Protein AF-A0A961UVK1-F1 (afdb_monomer_lite)

Foldseek 3Di:
DDPPPCPDPDDPQDFAAAPDPLCGPVRVRRSDDDDDPDPVVVQVVQFDDQDDDPVCVVDDPVSVVVSVVCVVRGDRDDPVNSVVVVVVSVVVVVVCSVQVVVDPVSVVVVVVVVVCVVVVVDDDPVVPDD

Sequence (130 aa):
MLRTDRTPFMVPASYSRSPFRDLIGNPLAEALPHLPATPKATFQALRRSIEFDEVERNDSDSTRLFAINRVDTLFEPLAPHYANFQDIYFHILNGYRHRPIQDAAFQRAIVASYRNAMRGGVRDISRTHP

Structure (mmCIF, N/CA/C/O backbone):
data_AF-A0A961UVK1-F1
#
_entry.id   AF-A0A961UVK1-F1
#
loop_
_atom_site.group_PDB
_atom_site.id
_atom_site.type_symbol
_atom_site.label_atom_id
_atom_site.label_alt_id
_atom_site.label_comp_id
_atom_site.label_asym_id
_atom_site.label_entity_id
_atom_site.label_seq_id
_atom_site.pdbx_PDB_ins_code
_atom_site.Cartn_x
_atom_site.Cartn_y
_atom_site.Cartn_z
_atom_site.occupancy
_atom_site.B_iso_or_equiv
_atom_site.auth_seq_id
_atom_site.auth_comp_id
_atom_site.auth_asym_id
_atom_site.auth_atom_id
_atom_site.pdbx_PDB_model_num
ATOM 1 N N . MET A 1 1 ? -29.402 -23.981 -12.519 1.00 41.62 1 MET A N 1
ATOM 2 C CA . MET A 1 1 ? -28.184 -23.548 -13.242 1.00 41.62 1 MET A CA 1
ATOM 3 C C . MET A 1 1 ? -28.006 -22.052 -13.021 1.00 41.62 1 MET A C 1
ATOM 5 O O . MET A 1 1 ? -28.715 -21.276 -13.643 1.00 41.62 1 MET A O 1
ATOM 9 N N . LEU A 1 2 ? -27.135 -21.647 -12.094 1.00 39.38 2 LEU A N 1
ATOM 10 C CA . LEU A 1 2 ? -26.792 -20.240 -11.861 1.00 39.38 2 LEU A CA 1
ATOM 11 C C . LEU A 1 2 ? -25.574 -19.907 -12.727 1.00 39.38 2 LEU A C 1
ATOM 13 O O . LEU A 1 2 ? -24.496 -20.454 -12.506 1.00 39.38 2 LEU A O 1
ATOM 17 N N . ARG A 1 3 ? -25.759 -19.061 -13.745 1.00 43.44 3 ARG A N 1
ATOM 18 C CA . ARG A 1 3 ? -24.648 -18.473 -14.499 1.00 43.44 3 ARG A CA 1
ATOM 19 C C . ARG A 1 3 ? -23.984 -17.437 -13.599 1.00 43.44 3 ARG A C 1
ATOM 21 O O . ARG A 1 3 ? -24.536 -16.370 -13.367 1.00 43.44 3 ARG A O 1
ATOM 28 N N . THR A 1 4 ? -22.822 -17.773 -13.059 1.00 49.41 4 THR A N 1
ATOM 29 C CA . THR A 1 4 ? -21.908 -16.797 -12.472 1.00 49.41 4 THR A CA 1
ATOM 30 C C . THR A 1 4 ? -21.244 -16.037 -13.614 1.00 49.41 4 THR A C 1
ATOM 32 O O . THR A 1 4 ? -20.203 -16.452 -14.120 1.00 49.41 4 THR A O 1
ATOM 35 N N . ASP A 1 5 ? -21.860 -14.929 -14.035 1.00 50.12 5 ASP A N 1
ATOM 36 C CA . ASP A 1 5 ? -21.170 -13.892 -14.803 1.00 50.12 5 ASP A CA 1
ATOM 37 C C . ASP A 1 5 ? -20.040 -13.343 -13.927 1.00 50.12 5 ASP A C 1
ATOM 39 O O . ASP A 1 5 ? -20.204 -12.439 -13.111 1.00 50.12 5 ASP A O 1
ATOM 43 N N . ARG A 1 6 ? -18.863 -13.959 -14.048 1.00 50.19 6 ARG A N 1
ATOM 44 C CA . ARG A 1 6 ? -17.611 -13.451 -13.492 1.00 50.19 6 ARG A CA 1
ATOM 45 C C . ARG A 1 6 ? -17.073 -12.372 -14.423 1.00 50.19 6 ARG A C 1
ATOM 47 O O . ARG A 1 6 ? -15.983 -12.511 -14.970 1.00 50.19 6 ARG A O 1
ATOM 54 N N . THR A 1 7 ? -17.825 -11.296 -14.625 1.00 51.97 7 THR A N 1
ATOM 55 C CA . THR A 1 7 ? -17.196 -10.050 -15.062 1.00 51.97 7 THR A CA 1
ATOM 56 C C . THR A 1 7 ? -16.272 -9.616 -13.927 1.00 51.97 7 THR A C 1
ATOM 58 O O . THR A 1 7 ? -16.763 -9.406 -12.814 1.00 51.97 7 THR A O 1
ATOM 61 N N . PRO A 1 8 ? -14.944 -9.557 -14.140 1.00 55.56 8 PRO A N 1
ATOM 62 C CA . PRO A 1 8 ? -14.035 -9.098 -13.104 1.00 55.56 8 PRO A CA 1
ATOM 63 C C . PRO A 1 8 ? -14.483 -7.703 -12.674 1.00 55.56 8 PRO A C 1
ATOM 65 O O . PRO A 1 8 ? -14.778 -6.857 -13.517 1.00 55.56 8 PRO A O 1
ATOM 68 N N . PHE A 1 9 ? -14.575 -7.485 -11.363 1.00 55.25 9 PHE A N 1
ATOM 69 C CA . PHE A 1 9 ? -14.848 -6.172 -10.796 1.00 55.25 9 PHE A CA 1
ATOM 70 C C . PHE A 1 9 ? -13.720 -5.229 -11.235 1.00 55.25 9 PHE A C 1
ATOM 72 O O . PHE A 1 9 ? -12.616 -5.261 -10.693 1.00 55.25 9 PHE A O 1
ATOM 79 N N . MET A 1 10 ? -13.961 -4.473 -12.307 1.00 51.97 10 MET A N 1
ATOM 80 C CA . MET A 1 10 ? -12.956 -3.637 -12.949 1.00 51.97 10 MET A CA 1
ATOM 81 C C . MET A 1 10 ? -13.013 -2.260 -12.293 1.00 51.97 10 MET A C 1
ATOM 83 O O . MET A 1 10 ? -13.776 -1.390 -12.705 1.00 51.97 10 MET A O 1
ATOM 87 N N . VAL A 1 11 ? -12.245 -2.085 -11.218 1.00 65.12 11 VAL A N 1
ATOM 88 C CA . VAL A 1 11 ? -12.067 -0.765 -10.604 1.00 65.12 11 VAL A CA 1
ATOM 89 C C . VAL A 1 11 ? -11.262 0.093 -11.582 1.00 65.12 11 VAL A C 1
ATOM 91 O O . VAL A 1 11 ? -10.167 -0.326 -11.970 1.00 65.12 11 VAL A O 1
ATOM 94 N N . PRO A 1 12 ? -11.767 1.262 -12.017 1.00 67.75 12 PRO A N 1
ATOM 95 C CA . PRO A 1 12 ? -10.992 2.152 -12.869 1.00 67.75 12 PRO A CA 1
ATOM 96 C C . PRO A 1 12 ? -9.724 2.581 -12.124 1.00 67.75 12 PRO A C 1
ATOM 98 O O . PRO A 1 12 ? -9.787 3.053 -10.989 1.00 67.75 12 PRO A O 1
ATOM 101 N N . ALA A 1 13 ? -8.564 2.386 -12.752 1.00 66.75 13 ALA A N 1
ATOM 102 C CA . ALA A 1 13 ?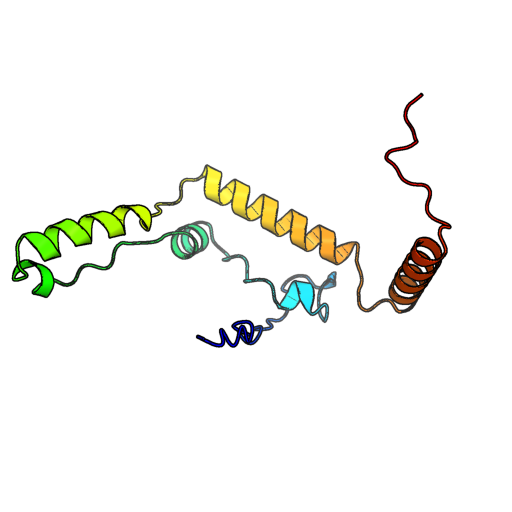 -7.295 2.795 -12.169 1.00 66.75 13 ALA A CA 1
ATOM 103 C C . ALA A 1 13 ? -7.250 4.327 -12.053 1.00 66.75 13 ALA A C 1
ATOM 105 O O . ALA A 1 13 ? -7.465 5.042 -13.032 1.00 66.75 13 ALA A O 1
ATOM 106 N N . SER A 1 14 ? -6.969 4.825 -10.849 1.00 77.06 14 SER A N 1
ATOM 107 C CA . SER A 1 14 ? -6.676 6.238 -10.629 1.00 77.06 14 SER A CA 1
ATOM 108 C C . SER A 1 14 ? -5.192 6.464 -10.881 1.00 77.06 14 SER A C 1
ATOM 110 O O . SER A 1 14 ? -4.358 5.907 -10.171 1.00 77.06 14 SER A O 1
ATOM 112 N N . TYR A 1 15 ? -4.867 7.285 -11.875 1.00 82.31 15 TYR A N 1
ATOM 113 C CA . TYR A 1 15 ? -3.489 7.649 -12.186 1.00 82.31 15 TYR A CA 1
ATOM 114 C C . TYR A 1 15 ? -3.155 8.985 -11.547 1.00 82.31 15 TYR A C 1
ATOM 116 O O . TYR A 1 15 ? -3.912 9.952 -11.635 1.00 82.31 15 TYR A O 1
ATOM 124 N N . SER A 1 16 ? -1.996 9.039 -10.917 1.00 81.75 16 SER A N 1
ATOM 125 C CA . SER A 1 16 ? -1.464 10.239 -10.306 1.00 81.75 16 SER A CA 1
ATOM 126 C C . SER A 1 16 ? -0.049 10.477 -10.791 1.00 81.75 16 SER A C 1
ATOM 128 O O . SER A 1 16 ? 0.710 9.542 -11.038 1.00 81.75 16 SER A O 1
ATOM 130 N N . ARG A 1 17 ? 0.311 11.747 -10.974 1.00 81.38 17 ARG A N 1
ATOM 131 C CA . ARG A 1 17 ? 1.646 12.088 -11.452 1.00 81.38 17 ARG A CA 1
ATOM 132 C C . ARG A 1 17 ? 2.683 11.590 -10.449 1.00 81.38 17 ARG A C 1
ATOM 134 O O . ARG A 1 17 ? 2.664 12.004 -9.292 1.00 81.38 17 ARG A O 1
ATOM 141 N N . SER A 1 18 ? 3.618 10.765 -10.919 1.00 80.94 18 SER A N 1
ATOM 142 C CA . SER A 1 18 ? 4.694 10.252 -10.073 1.00 80.94 18 SER A CA 1
ATOM 143 C C . SER A 1 18 ? 5.488 11.408 -9.438 1.00 80.94 18 SER A C 1
ATOM 145 O O . SER A 1 18 ? 5.919 12.319 -10.157 1.00 80.94 18 SER A O 1
ATOM 147 N N . PRO A 1 19 ? 5.754 11.370 -8.117 1.00 79.75 19 PRO A N 1
ATOM 148 C CA . PRO A 1 19 ? 6.644 12.333 -7.468 1.00 79.75 19 PRO A CA 1
ATOM 149 C C . PRO A 1 19 ? 8.117 12.114 -7.857 1.00 79.75 19 PRO A C 1
ATOM 151 O O . PRO A 1 19 ? 8.955 12.993 -7.653 1.00 79.75 19 PRO A O 1
ATOM 154 N N . PHE A 1 20 ? 8.448 10.958 -8.439 1.00 83.50 20 PHE A N 1
ATOM 155 C CA . PHE A 1 20 ? 9.789 10.613 -8.903 1.00 83.50 20 PHE A CA 1
ATOM 156 C C . PHE A 1 20 ? 9.934 10.952 -10.387 1.00 83.50 20 PHE A C 1
ATOM 158 O O . PHE A 1 20 ? 9.213 10.402 -11.223 1.00 83.50 20 PHE A O 1
ATOM 165 N N . ARG A 1 21 ? 10.870 11.858 -10.709 1.00 84.25 21 ARG A N 1
ATOM 166 C CA . ARG A 1 21 ? 11.067 12.402 -12.067 1.00 84.25 21 ARG A CA 1
ATOM 167 C C . ARG A 1 21 ? 11.336 11.327 -13.119 1.00 84.25 21 ARG A C 1
ATOM 169 O O . ARG A 1 21 ? 10.852 11.442 -14.236 1.00 84.25 21 ARG A O 1
ATOM 176 N N . ASP A 1 22 ? 12.089 10.303 -12.747 1.00 82.88 22 ASP A N 1
ATOM 177 C CA . ASP A 1 22 ? 12.476 9.166 -13.584 1.00 82.88 22 ASP A CA 1
ATOM 178 C C . ASP A 1 22 ? 11.325 8.187 -13.871 1.00 82.88 22 ASP A C 1
ATOM 180 O O . ASP A 1 22 ? 11.447 7.330 -14.740 1.00 82.88 22 ASP A O 1
ATOM 184 N N . LEU A 1 23 ? 10.201 8.326 -13.164 1.00 82.38 23 LEU A N 1
ATOM 185 C CA . LEU A 1 23 ? 9.008 7.492 -13.319 1.00 82.38 23 LEU A CA 1
ATOM 186 C C . LEU A 1 23 ? 7.810 8.253 -13.907 1.00 82.38 23 LEU A C 1
ATOM 188 O O . LEU A 1 23 ? 6.726 7.684 -14.021 1.00 82.38 23 LEU A O 1
ATOM 192 N N . ILE A 1 24 ? 7.983 9.525 -14.281 1.00 84.69 24 ILE A N 1
ATOM 193 C CA . ILE A 1 24 ? 6.924 10.313 -14.923 1.00 84.69 24 ILE A CA 1
ATOM 194 C C . ILE A 1 24 ? 6.549 9.672 -16.262 1.00 84.69 24 ILE A C 1
ATOM 196 O O . ILE A 1 24 ? 7.407 9.388 -17.095 1.00 84.69 24 ILE A O 1
ATOM 200 N N . GLY A 1 25 ? 5.250 9.464 -16.467 1.00 79.69 25 GLY A N 1
ATOM 201 C CA . GLY A 1 25 ? 4.676 8.810 -17.635 1.00 79.69 25 GLY A CA 1
ATOM 202 C C . GLY A 1 25 ? 4.647 7.284 -17.550 1.00 79.69 25 GLY A C 1
ATOM 203 O O . GLY A 1 25 ? 4.027 6.656 -18.410 1.00 79.69 25 GLY A O 1
ATOM 204 N N . ASN A 1 26 ? 5.285 6.655 -16.555 1.00 84.19 26 ASN A N 1
ATOM 205 C CA . ASN A 1 26 ? 5.164 5.212 -16.368 1.00 84.19 26 ASN A CA 1
ATOM 206 C C . ASN A 1 26 ? 3.787 4.898 -15.754 1.00 84.19 26 ASN A C 1
ATOM 208 O O . ASN A 1 26 ? 3.606 5.117 -14.554 1.00 84.19 26 ASN A O 1
ATOM 212 N N . PRO A 1 27 ? 2.835 4.325 -16.516 1.00 82.19 27 PRO A N 1
ATOM 213 C CA . PRO A 1 27 ? 1.468 4.148 -16.035 1.00 82.19 27 PRO A CA 1
ATOM 214 C C . PRO A 1 27 ? 1.391 3.201 -14.833 1.00 82.19 27 PRO A C 1
ATOM 216 O O . PRO A 1 27 ? 0.489 3.331 -14.014 1.00 82.19 27 PRO A O 1
ATOM 219 N N . LEU A 1 28 ? 2.335 2.262 -14.686 1.00 84.00 28 LEU A N 1
ATOM 220 C CA . LEU A 1 28 ? 2.343 1.354 -13.538 1.00 84.00 28 LEU A CA 1
ATOM 221 C C . LEU A 1 28 ? 2.812 2.039 -12.258 1.00 84.00 28 LEU A C 1
ATOM 223 O O . LEU A 1 28 ? 2.311 1.718 -11.186 1.00 84.00 28 LEU A O 1
ATOM 227 N N . ALA A 1 29 ? 3.758 2.972 -12.369 1.00 84.06 29 ALA A N 1
ATOM 228 C CA . ALA A 1 29 ? 4.196 3.773 -11.233 1.00 84.06 29 ALA A CA 1
ATOM 229 C C . ALA A 1 29 ? 3.140 4.824 -10.861 1.00 84.06 29 ALA A C 1
ATOM 231 O O . ALA A 1 29 ? 2.898 5.055 -9.684 1.00 84.06 29 ALA A O 1
ATOM 232 N N . GLU A 1 30 ? 2.482 5.424 -11.854 1.00 85.25 30 GLU A N 1
ATOM 233 C CA . GLU A 1 30 ? 1.448 6.448 -11.658 1.00 85.25 30 GLU A CA 1
ATOM 234 C C . GLU A 1 30 ? 0.129 5.888 -11.108 1.00 85.25 30 GLU A C 1
ATOM 236 O O . GLU A 1 30 ? -0.624 6.610 -10.454 1.00 85.25 30 GLU A O 1
ATOM 241 N N . ALA A 1 31 ? -0.145 4.602 -11.335 1.00 84.62 31 ALA A N 1
ATOM 242 C CA . ALA A 1 31 ? -1.270 3.893 -10.729 1.00 84.62 31 ALA A CA 1
ATOM 243 C C . ALA A 1 31 ? -1.020 3.487 -9.266 1.00 84.62 31 ALA A C 1
ATOM 245 O O . ALA A 1 31 ? -1.941 3.001 -8.604 1.00 84.62 31 ALA A O 1
ATOM 246 N N . LEU A 1 32 ? 0.211 3.628 -8.753 1.00 83.19 32 LEU A N 1
ATOM 247 C CA . LEU A 1 32 ? 0.478 3.323 -7.353 1.00 83.19 32 LEU A CA 1
ATOM 248 C C . LEU A 1 32 ? -0.177 4.367 -6.440 1.00 83.19 32 LEU A C 1
ATOM 250 O O . LEU A 1 32 ? -0.181 5.558 -6.759 1.00 83.19 32 LEU A O 1
ATOM 254 N N . PRO A 1 33 ? -0.677 3.949 -5.265 1.00 78.31 33 PRO A N 1
ATOM 255 C CA . PRO A 1 33 ? -1.101 4.888 -4.240 1.00 78.31 33 PRO A CA 1
ATOM 256 C C . PRO A 1 33 ? 0.067 5.792 -3.849 1.00 78.31 33 PRO A C 1
ATOM 258 O O . PRO A 1 33 ? 1.184 5.312 -3.665 1.00 78.31 33 PRO A O 1
ATOM 261 N N . HIS A 1 34 ? -0.181 7.085 -3.659 1.00 74.56 34 HIS A N 1
ATOM 262 C CA . HIS A 1 34 ? 0.851 7.965 -3.128 1.00 74.56 34 HIS A CA 1
ATOM 263 C C . HIS A 1 34 ? 1.318 7.482 -1.754 1.00 74.56 34 HIS A C 1
ATOM 265 O O . HIS A 1 34 ? 0.503 7.262 -0.856 1.00 74.56 34 HIS A O 1
ATOM 271 N N . LEU A 1 35 ? 2.637 7.407 -1.571 1.00 73.88 35 LEU A N 1
ATOM 272 C CA . LEU A 1 35 ? 3.217 7.344 -0.236 1.00 73.88 35 LEU A CA 1
ATOM 273 C C . LEU A 1 35 ? 2.768 8.587 0.544 1.00 73.88 35 LEU A C 1
ATOM 275 O O . LEU A 1 35 ? 3.048 9.709 0.106 1.00 73.88 35 LEU A O 1
ATOM 279 N N . PRO A 1 36 ? 2.095 8.428 1.691 1.00 75.06 36 PRO A N 1
ATOM 280 C CA . PRO A 1 36 ? 1.746 9.568 2.515 1.00 75.06 36 PRO A CA 1
ATOM 281 C C . PRO A 1 36 ? 3.026 10.266 2.986 1.00 75.06 36 PRO A C 1
ATOM 283 O O . PRO A 1 36 ? 3.975 9.623 3.427 1.00 75.06 36 PRO A O 1
ATOM 286 N N . ALA A 1 37 ? 3.057 11.597 2.908 1.00 71.56 37 ALA A N 1
ATOM 287 C CA . ALA A 1 37 ? 4.272 12.381 3.153 1.00 71.56 37 ALA A CA 1
ATOM 288 C C . ALA A 1 37 ? 4.780 12.326 4.607 1.00 71.56 37 ALA A C 1
ATOM 290 O O . ALA A 1 37 ? 5.887 12.776 4.894 1.00 71.56 37 ALA A O 1
ATOM 291 N N . THR A 1 38 ? 3.971 11.812 5.539 1.00 78.69 38 THR A N 1
ATOM 292 C CA . THR A 1 38 ? 4.324 11.721 6.957 1.00 78.69 38 THR A CA 1
ATOM 293 C C . THR A 1 38 ? 4.032 10.327 7.508 1.00 78.69 38 THR A C 1
ATOM 295 O O . THR A 1 38 ? 3.073 9.679 7.064 1.00 78.69 38 THR A O 1
ATOM 298 N N . PRO A 1 39 ? 4.781 9.882 8.538 1.00 76.56 39 PRO A N 1
ATOM 299 C CA . PRO A 1 39 ? 4.456 8.660 9.261 1.00 76.56 39 PRO A CA 1
ATOM 300 C C . PRO A 1 39 ? 3.007 8.677 9.739 1.00 76.56 39 PRO A C 1
ATOM 302 O O . PRO A 1 39 ? 2.262 7.751 9.448 1.00 76.56 39 PRO A O 1
ATOM 305 N N . LYS A 1 40 ? 2.559 9.778 10.362 1.00 82.81 40 LYS A N 1
ATOM 306 C CA . LYS A 1 40 ? 1.184 9.939 10.862 1.00 82.81 40 LYS A CA 1
ATOM 307 C C . LYS A 1 40 ? 0.126 9.677 9.785 1.00 82.81 40 LYS A C 1
ATOM 309 O O . LYS A 1 40 ? -0.830 8.955 10.048 1.00 82.81 40 LYS A O 1
ATOM 314 N N . ALA A 1 41 ? 0.301 10.229 8.586 1.00 83.12 41 ALA A N 1
ATOM 315 C CA . ALA A 1 41 ? -0.628 10.002 7.482 1.00 83.12 41 ALA A CA 1
ATOM 316 C C . ALA A 1 41 ? -0.608 8.540 7.003 1.00 83.12 41 ALA A C 1
ATOM 318 O O . ALA A 1 41 ? -1.646 8.000 6.639 1.00 83.12 41 ALA A O 1
ATOM 319 N N . THR A 1 42 ? 0.545 7.872 7.068 1.00 80.75 42 THR A N 1
ATOM 320 C CA . THR A 1 42 ? 0.655 6.444 6.735 1.00 80.75 42 THR A CA 1
ATOM 321 C C . THR A 1 42 ? 0.010 5.555 7.789 1.00 80.75 42 THR A C 1
ATOM 323 O O . THR A 1 42 ? -0.718 4.635 7.433 1.00 80.75 42 THR A O 1
ATOM 326 N N . PHE A 1 43 ? 0.187 5.861 9.077 1.00 84.06 43 PHE A N 1
ATOM 327 C CA . PHE A 1 43 ? -0.552 5.191 10.149 1.00 84.06 43 PHE A CA 1
ATOM 328 C C . PHE A 1 43 ? -2.059 5.333 9.936 1.00 84.06 43 PHE A C 1
ATOM 330 O O . PHE A 1 43 ? -2.773 4.342 9.997 1.00 84.06 43 PHE A O 1
ATOM 337 N N . GLN A 1 44 ? -2.544 6.535 9.617 1.00 84.69 44 GLN A N 1
ATOM 338 C CA . GLN A 1 44 ? -3.964 6.754 9.337 1.00 84.69 44 GLN A CA 1
ATOM 339 C C . GLN A 1 44 ? -4.456 5.995 8.100 1.00 84.69 44 GLN A C 1
ATOM 341 O O . GLN A 1 44 ? -5.545 5.439 8.144 1.00 84.69 44 GLN A O 1
ATOM 346 N N . ALA A 1 45 ? -3.663 5.941 7.028 1.00 82.94 45 ALA A N 1
ATOM 347 C CA . ALA A 1 45 ? -4.026 5.228 5.803 1.00 82.94 45 ALA A CA 1
ATOM 348 C C . ALA A 1 45 ? -4.049 3.701 5.980 1.00 82.94 45 ALA A C 1
ATOM 350 O O . ALA A 1 45 ? -4.822 3.011 5.322 1.00 82.94 45 ALA A O 1
ATOM 351 N N . LEU A 1 46 ? -3.186 3.170 6.849 1.00 84.31 46 LEU A N 1
ATOM 352 C CA . LEU A 1 46 ? -3.135 1.744 7.151 1.00 84.31 46 LEU A CA 1
ATOM 353 C C . LEU A 1 46 ? -4.207 1.334 8.161 1.00 84.31 46 LEU A C 1
ATOM 355 O O . LEU A 1 46 ? -4.705 0.214 8.089 1.00 84.31 46 LEU A O 1
ATOM 359 N N . ARG A 1 47 ? -4.554 2.225 9.094 1.00 89.06 47 ARG A N 1
ATOM 360 C CA . ARG A 1 47 ? -5.500 1.956 10.173 1.00 89.06 47 ARG A CA 1
ATOM 361 C C . ARG A 1 47 ? -6.872 1.581 9.630 1.00 89.06 47 ARG A C 1
ATOM 363 O O . ARG A 1 47 ? -7.430 2.266 8.779 1.00 89.06 47 ARG A O 1
ATOM 370 N N . ARG A 1 48 ? -7.445 0.523 10.198 1.00 88.94 48 ARG A N 1
ATOM 371 C CA . ARG A 1 48 ? -8.844 0.145 9.995 1.00 88.94 48 ARG A CA 1
ATOM 372 C C . ARG A 1 48 ? -9.536 0.174 11.340 1.00 88.94 48 ARG A C 1
ATOM 374 O O . ARG A 1 48 ? -9.173 -0.586 12.232 1.00 88.94 48 ARG A O 1
ATOM 381 N N . SER A 1 49 ? -10.483 1.087 11.495 1.00 86.25 49 SER A N 1
ATOM 382 C CA . SER A 1 49 ? -11.330 1.183 12.679 1.00 86.25 49 SER A CA 1
ATOM 383 C C . SER A 1 49 ? -12.622 0.407 12.474 1.00 86.25 49 SER A C 1
ATOM 385 O O . SER A 1 49 ? -13.116 0.294 11.356 1.00 86.25 49 SER A O 1
ATOM 387 N N . ILE A 1 50 ? -13.192 -0.071 13.573 1.00 86.06 50 ILE A N 1
ATOM 388 C CA . ILE A 1 50 ? -14.555 -0.591 13.576 1.00 86.06 50 ILE A CA 1
ATOM 389 C C . ILE A 1 50 ? -15.499 0.609 13.559 1.00 86.06 50 ILE A C 1
ATOM 391 O O . ILE A 1 50 ? -15.399 1.484 14.421 1.00 86.06 50 ILE A O 1
ATOM 395 N N . GLU A 1 51 ? -16.399 0.654 12.584 1.00 81.75 51 GLU A N 1
ATOM 396 C CA . GLU A 1 51 ? -17.518 1.590 12.611 1.00 81.75 51 GLU A CA 1
ATOM 397 C C . GLU A 1 51 ? -18.573 1.067 13.589 1.00 81.75 51 GLU A C 1
ATOM 399 O O . GLU A 1 51 ? -18.984 -0.099 13.534 1.00 81.75 51 GLU A O 1
ATOM 404 N N . PHE A 1 52 ? -18.957 1.933 14.522 1.00 79.69 52 PHE A N 1
ATOM 405 C CA . PHE A 1 52 ? -19.987 1.661 15.509 1.00 79.69 52 PHE A CA 1
ATOM 406 C C . PHE A 1 52 ? -21.112 2.670 15.333 1.00 79.69 52 PHE A C 1
ATOM 408 O O . PHE A 1 52 ? -20.866 3.878 15.361 1.00 79.69 52 PHE A O 1
ATOM 415 N N . ASP A 1 53 ? -22.329 2.165 15.170 1.00 84.12 53 ASP A N 1
ATOM 416 C CA . ASP A 1 53 ? -23.544 2.966 15.190 1.00 84.12 53 ASP A CA 1
ATOM 417 C C . ASP A 1 53 ? -24.251 2.747 16.536 1.00 84.12 53 ASP A C 1
ATOM 419 O O . ASP A 1 53 ? -24.528 1.619 16.939 1.00 84.12 53 ASP A O 1
ATOM 423 N N . GLU A 1 54 ? -24.542 3.834 17.252 1.00 84.25 54 GLU A N 1
ATOM 424 C CA . GLU A 1 54 ? -25.225 3.802 18.552 1.00 84.25 54 GLU A CA 1
ATOM 425 C C . GLU A 1 54 ? -26.619 3.158 18.470 1.00 84.25 54 GLU A C 1
ATOM 427 O O . GLU A 1 54 ? -27.099 2.601 19.461 1.00 84.25 54 GLU A O 1
ATOM 432 N N . VAL A 1 55 ? -27.260 3.172 17.295 1.00 87.12 55 VAL A N 1
ATOM 433 C CA . VAL A 1 55 ? -28.560 2.517 17.086 1.00 87.12 55 VAL A CA 1
ATOM 434 C C . VAL A 1 55 ? -28.466 0.999 17.290 1.00 87.12 55 VAL A C 1
ATOM 436 O O . VAL A 1 55 ? -29.403 0.406 17.828 1.00 87.12 55 VAL A O 1
ATOM 439 N N . GLU A 1 56 ? -27.314 0.388 16.989 1.00 83.00 56 GLU A N 1
ATOM 440 C CA . GLU A 1 56 ? -27.074 -1.060 17.117 1.00 83.00 56 GLU A CA 1
ATOM 441 C C . GLU A 1 56 ? -27.139 -1.553 18.571 1.00 83.00 56 GLU A C 1
ATOM 443 O O . GLU A 1 56 ? -27.297 -2.747 18.829 1.00 83.00 56 GLU A O 1
ATOM 448 N N . ARG A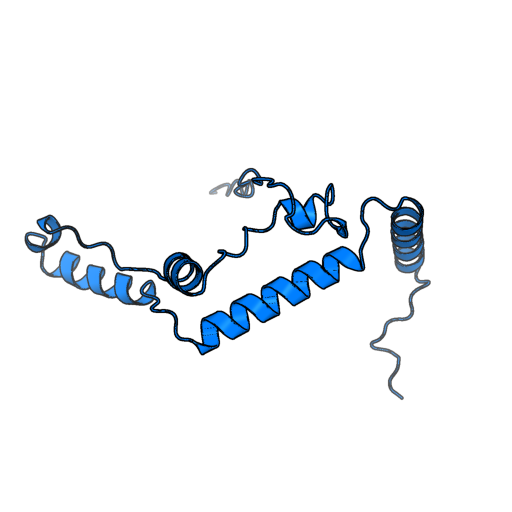 1 57 ? -27.072 -0.651 19.564 1.00 83.69 57 ARG A N 1
ATOM 449 C CA . ARG A 1 57 ? -27.289 -1.026 20.973 1.00 83.69 57 ARG A CA 1
ATOM 450 C C . ARG A 1 57 ? -28.700 -1.541 21.233 1.00 83.69 57 ARG A C 1
ATOM 452 O O . ARG A 1 57 ? -28.887 -2.344 22.148 1.00 83.69 57 ARG A O 1
ATOM 459 N N . ASN A 1 58 ? -29.665 -1.066 20.449 1.00 92.19 58 ASN A N 1
ATOM 460 C CA . ASN A 1 58 ? -31.071 -1.433 20.572 1.00 92.19 58 ASN A CA 1
ATOM 461 C C . ASN A 1 58 ? -31.424 -2.691 19.765 1.00 92.19 58 ASN A C 1
ATOM 463 O O . ASN A 1 58 ? -32.564 -3.150 19.833 1.00 92.19 58 ASN A O 1
ATOM 467 N N . ASP A 1 59 ? -30.470 -3.253 19.018 1.00 89.81 59 ASP A N 1
ATOM 468 C CA . ASP A 1 59 ? -30.686 -4.486 18.273 1.00 89.81 59 ASP A CA 1
ATOM 469 C C . ASP A 1 59 ? -30.812 -5.705 19.198 1.00 89.81 59 ASP A C 1
ATOM 471 O O . ASP A 1 59 ? -30.397 -5.709 20.363 1.00 89.81 59 ASP A O 1
ATOM 475 N N . SER A 1 60 ? -31.368 -6.785 18.642 1.00 92.81 60 SER A N 1
ATOM 476 C CA . SER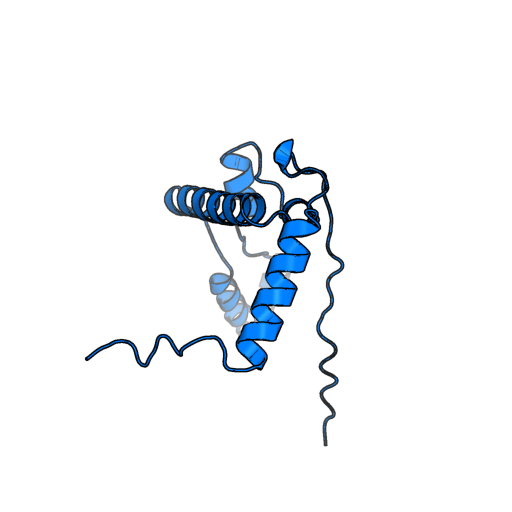 A 1 60 ? -31.494 -8.065 19.340 1.00 92.81 60 SER A CA 1
ATOM 477 C C . SER A 1 60 ? -30.137 -8.591 19.823 1.00 92.81 60 SER A C 1
ATOM 479 O O . SER A 1 60 ? -29.116 -8.411 19.154 1.00 92.81 60 SER A O 1
ATOM 481 N N . ASP A 1 61 ? -30.127 -9.328 20.938 1.00 91.12 61 ASP A N 1
ATOM 482 C CA . ASP A 1 61 ? -28.911 -9.932 21.503 1.00 91.12 61 ASP A CA 1
ATOM 483 C C . ASP A 1 61 ? -28.103 -10.725 20.462 1.00 91.12 61 ASP A C 1
ATOM 485 O O . ASP A 1 61 ? -26.874 -10.649 20.427 1.00 91.12 61 ASP A O 1
ATOM 489 N N . SER A 1 62 ? -28.800 -11.441 19.573 1.00 90.19 62 SER A N 1
ATOM 490 C CA . SER A 1 62 ? -28.181 -12.203 18.486 1.00 90.19 62 SER A CA 1
ATOM 491 C C . SER A 1 62 ? -27.478 -11.312 17.458 1.00 90.19 62 SER A C 1
ATOM 493 O O . SER A 1 62 ? -26.352 -11.608 17.068 1.00 90.19 62 SER A O 1
ATOM 495 N N . THR A 1 63 ? -28.082 -10.184 17.076 1.00 86.44 63 THR A N 1
ATOM 496 C CA . THR A 1 63 ? -27.488 -9.205 16.152 1.00 86.44 63 THR A CA 1
ATOM 497 C C . THR A 1 63 ? -26.241 -8.570 16.759 1.00 86.44 63 THR A C 1
ATOM 499 O O . THR A 1 63 ? -25.206 -8.481 16.098 1.00 86.44 63 THR A O 1
ATOM 502 N N . ARG A 1 64 ? -26.295 -8.203 18.046 1.00 86.00 64 ARG A N 1
ATOM 503 C CA . ARG A 1 64 ? -25.143 -7.623 18.753 1.00 86.00 64 ARG A CA 1
ATOM 504 C C . ARG A 1 64 ? -23.967 -8.597 18.848 1.00 86.00 64 ARG A C 1
ATOM 506 O O . ARG A 1 64 ? -22.820 -8.169 18.772 1.00 86.00 64 ARG A O 1
ATOM 513 N N . LEU A 1 65 ? -24.224 -9.903 18.967 1.00 87.25 65 LEU A N 1
ATOM 514 C CA . LEU A 1 65 ? -23.165 -10.921 18.931 1.00 87.25 65 LEU A CA 1
ATOM 515 C C . LEU A 1 65 ? -22.440 -10.954 17.578 1.00 87.25 65 LEU A C 1
ATOM 517 O O . LEU A 1 65 ? -21.223 -11.120 17.549 1.00 87.25 65 LEU A O 1
ATOM 521 N N . PHE A 1 66 ? -23.141 -10.729 16.462 1.00 86.25 66 PHE A N 1
ATOM 522 C CA . PHE A 1 66 ? -22.498 -10.659 15.144 1.00 86.25 66 PHE A CA 1
ATOM 523 C C . PHE A 1 66 ? -21.584 -9.438 14.977 1.00 86.25 66 PHE A C 1
ATOM 525 O O . PHE A 1 66 ? -20.652 -9.501 14.173 1.00 86.25 66 PHE A O 1
ATOM 532 N N . ALA A 1 67 ? -21.786 -8.361 15.745 1.00 82.69 67 ALA A N 1
ATOM 533 C CA . ALA A 1 67 ? -20.915 -7.186 15.706 1.00 82.69 67 ALA A CA 1
ATOM 534 C C . ALA A 1 67 ? -19.471 -7.505 16.140 1.00 82.69 67 ALA A C 1
ATOM 536 O O . ALA A 1 67 ? -18.538 -6.852 15.672 1.00 82.69 67 ALA A O 1
ATOM 537 N N . ILE A 1 68 ? -19.258 -8.553 16.949 1.00 84.44 68 ILE A N 1
ATOM 538 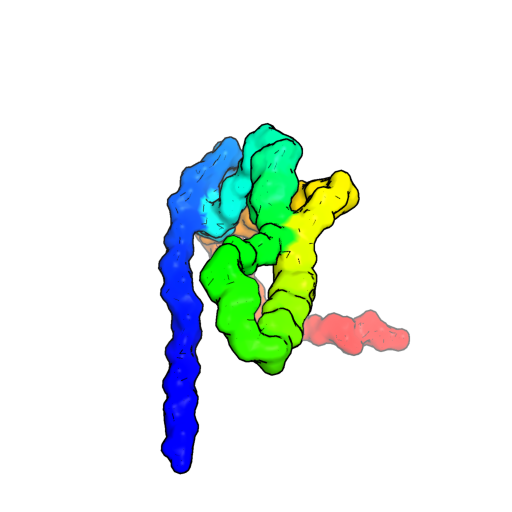C CA . ILE A 1 68 ? -17.916 -9.016 17.343 1.00 84.44 68 ILE A CA 1
ATOM 539 C C . ILE A 1 68 ? -17.080 -9.418 16.122 1.00 84.44 68 ILE A C 1
ATOM 541 O O . ILE A 1 68 ? -15.879 -9.172 16.108 1.00 84.44 68 ILE A O 1
ATOM 545 N N . ASN A 1 69 ? -17.693 -9.936 15.053 1.00 86.50 69 ASN A N 1
ATOM 546 C CA . ASN A 1 69 ? -16.959 -10.309 13.838 1.00 86.50 69 ASN A CA 1
ATOM 547 C C . ASN A 1 69 ? -16.280 -9.106 13.159 1.00 86.50 69 ASN A C 1
ATOM 549 O O . ASN A 1 69 ? -15.356 -9.278 12.370 1.00 86.50 69 ASN A O 1
ATOM 553 N N . ARG A 1 70 ? -16.692 -7.868 13.470 1.00 85.00 70 ARG A N 1
ATOM 554 C CA . ARG A 1 70 ? -16.015 -6.662 12.968 1.00 85.00 70 ARG A CA 1
ATOM 555 C C . ARG A 1 70 ? -14.621 -6.493 13.572 1.00 85.00 70 ARG A C 1
ATOM 557 O O . ARG A 1 70 ? -13.794 -5.815 12.966 1.00 85.00 70 ARG A O 1
ATOM 564 N N . VAL A 1 71 ? -14.330 -7.125 14.712 1.00 86.19 71 VAL A N 1
ATOM 565 C CA . VAL A 1 71 ? -12.994 -7.112 15.331 1.00 86.19 71 VAL A CA 1
ATOM 566 C C . VAL A 1 71 ? -11.941 -7.683 14.386 1.00 86.19 71 VAL A C 1
ATOM 568 O O . VAL A 1 71 ? -10.841 -7.145 14.336 1.00 86.19 71 VAL A O 1
ATOM 571 N N . ASP A 1 72 ? -12.289 -8.657 13.543 1.00 85.88 72 ASP A N 1
ATOM 572 C CA . ASP A 1 72 ? -11.365 -9.212 12.542 1.00 85.88 72 ASP A CA 1
ATOM 573 C C . ASP A 1 72 ? -10.936 -8.182 11.484 1.00 85.88 72 ASP A C 1
ATOM 575 O O . ASP A 1 72 ? -9.918 -8.343 10.810 1.00 85.88 72 ASP A O 1
ATOM 579 N N . THR A 1 73 ? -11.706 -7.103 11.327 1.00 85.31 73 THR A N 1
ATOM 580 C CA . THR A 1 73 ? -11.385 -6.006 10.406 1.00 85.31 73 THR A CA 1
ATOM 581 C C . THR A 1 73 ? -10.586 -4.883 11.063 1.00 85.31 73 THR A C 1
ATOM 583 O O . THR A 1 73 ? -10.041 -4.037 10.347 1.00 85.31 73 THR A O 1
ATOM 586 N N . LEU A 1 74 ? -10.480 -4.885 12.398 1.00 89.12 74 LEU A N 1
ATOM 587 C CA . LEU A 1 74 ? -9.708 -3.909 13.157 1.00 89.12 74 LEU A CA 1
ATOM 588 C C . LEU A 1 74 ? -8.221 -4.091 12.861 1.00 89.12 74 LEU A C 1
ATOM 590 O O . LEU A 1 74 ? -7.652 -5.167 13.040 1.00 89.12 74 LEU A O 1
ATOM 594 N N . PHE A 1 75 ? -7.568 -3.006 12.468 1.00 90.88 75 PHE A N 1
ATOM 595 C CA . PHE A 1 75 ? -6.128 -2.990 12.288 1.00 90.88 75 PHE A CA 1
ATOM 596 C C . PHE A 1 75 ? -5.548 -1.697 12.844 1.00 90.88 75 PHE A C 1
ATOM 598 O O . PHE A 1 75 ? -5.794 -0.614 12.309 1.00 90.88 75 PHE A O 1
ATOM 605 N N . GLU A 1 76 ? -4.752 -1.823 13.905 1.00 90.12 76 GLU A N 1
ATOM 606 C CA . GLU A 1 76 ? -3.993 -0.720 14.486 1.00 90.12 76 GLU A CA 1
ATOM 607 C C . GLU A 1 76 ? -2.512 -0.872 14.087 1.00 90.12 76 GLU A C 1
ATOM 609 O O . GLU A 1 76 ? -1.816 -1.757 14.597 1.00 90.12 76 GLU A O 1
ATOM 614 N N . PRO A 1 77 ? -2.016 -0.063 13.134 1.00 88.44 77 PRO A N 1
ATOM 615 C CA . PRO A 1 77 ? -0.656 -0.195 12.646 1.00 88.44 77 PRO A CA 1
ATOM 616 C C . PRO A 1 77 ? 0.358 0.118 13.747 1.00 88.44 77 PRO A C 1
ATOM 618 O O . PRO A 1 77 ? 0.261 1.112 14.460 1.00 88.44 77 PRO A O 1
ATOM 621 N N . LEU A 1 78 ? 1.385 -0.723 13.826 1.00 89.25 78 LEU A N 1
ATOM 622 C CA . LEU A 1 78 ? 2.584 -0.516 14.650 1.00 89.25 78 LEU A CA 1
ATOM 623 C C . LEU A 1 78 ? 3.753 -0.001 13.799 1.00 89.25 78 LEU A C 1
ATOM 625 O O . LEU A 1 78 ? 3.773 -0.200 12.586 1.00 89.25 78 LEU A O 1
ATOM 629 N N . ALA A 1 79 ? 4.771 0.582 14.437 1.00 86.56 79 ALA A N 1
ATOM 630 C CA . ALA A 1 79 ? 5.967 1.086 13.751 1.00 86.56 79 ALA A CA 1
ATOM 631 C C . ALA A 1 79 ? 6.636 0.082 12.780 1.00 86.56 79 ALA A C 1
ATOM 633 O O . ALA A 1 79 ? 6.994 0.500 11.679 1.00 86.56 79 ALA A O 1
ATOM 634 N N . PRO A 1 80 ? 6.739 -1.229 13.082 1.00 88.75 80 PRO A N 1
ATOM 635 C CA . PRO A 1 80 ? 7.264 -2.197 12.116 1.00 88.75 80 PRO A CA 1
ATOM 636 C C . PRO A 1 80 ? 6.415 -2.332 10.844 1.00 88.75 80 PRO A C 1
ATOM 638 O O . PRO A 1 80 ? 6.958 -2.520 9.761 1.00 88.75 80 PRO A O 1
ATOM 641 N N . HIS A 1 81 ? 5.088 -2.192 10.936 1.00 88.00 81 HIS A N 1
ATOM 642 C CA . HIS A 1 81 ? 4.212 -2.241 9.761 1.00 88.00 81 HIS A CA 1
ATOM 643 C C . HIS A 1 81 ? 4.473 -1.070 8.819 1.00 88.00 81 HIS A C 1
ATOM 645 O O . HIS A 1 81 ? 4.441 -1.242 7.605 1.00 88.00 81 HIS A O 1
ATOM 651 N N . TYR A 1 82 ? 4.764 0.106 9.377 1.00 83.69 82 TYR A N 1
ATOM 652 C CA . TYR A 1 82 ? 5.159 1.269 8.594 1.00 83.69 82 TYR A CA 1
ATOM 653 C C . TYR A 1 82 ? 6.474 1.024 7.846 1.00 83.69 82 TYR A 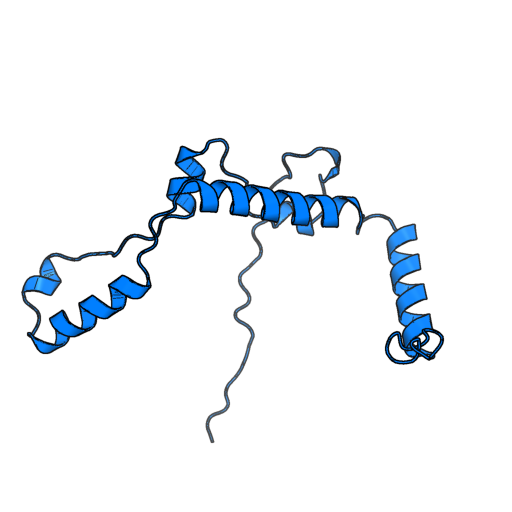C 1
ATOM 655 O O . TYR A 1 82 ? 6.526 1.254 6.640 1.00 83.69 82 TYR A O 1
ATOM 663 N N . ALA A 1 83 ? 7.500 0.509 8.532 1.00 85.94 83 ALA A N 1
ATOM 664 C CA . ALA A 1 83 ? 8.778 0.172 7.902 1.00 85.94 83 ALA A CA 1
ATOM 665 C C . ALA A 1 83 ? 8.583 -0.833 6.754 1.00 85.94 83 ALA A C 1
ATOM 667 O O . ALA A 1 83 ? 8.963 -0.558 5.619 1.00 85.94 83 ALA A O 1
ATOM 668 N N . ASN A 1 84 ? 7.856 -1.923 7.015 1.00 88.69 84 ASN A N 1
ATOM 669 C CA . ASN A 1 84 ? 7.548 -2.930 6.000 1.00 88.69 84 ASN A CA 1
ATOM 670 C C . ASN A 1 84 ? 6.770 -2.345 4.812 1.00 88.69 84 ASN A C 1
ATOM 672 O O . ASN A 1 84 ? 7.043 -2.683 3.663 1.00 88.69 84 ASN A O 1
ATOM 676 N N . PHE A 1 85 ? 5.799 -1.464 5.067 1.00 86.38 85 PHE A N 1
ATOM 677 C CA . PHE A 1 85 ? 5.033 -0.807 4.011 1.00 86.38 85 PHE A CA 1
ATOM 678 C C . PHE A 1 85 ? 5.929 0.054 3.114 1.00 86.38 85 PHE A C 1
ATOM 680 O O . PHE A 1 85 ? 5.823 -0.024 1.889 1.00 86.38 85 PHE A O 1
ATOM 687 N N . GLN A 1 86 ? 6.833 0.839 3.707 1.00 85.44 86 GLN A N 1
ATOM 688 C CA . GLN A 1 86 ? 7.796 1.634 2.949 1.00 85.44 86 GLN A CA 1
ATOM 689 C C . GLN A 1 86 ? 8.728 0.750 2.119 1.00 85.44 86 GLN A C 1
ATOM 691 O O . GLN A 1 86 ? 8.894 1.005 0.926 1.00 85.44 86 GLN A O 1
ATOM 696 N N . ASP A 1 87 ? 9.283 -0.303 2.717 1.00 89.44 87 ASP A N 1
ATOM 697 C CA . ASP A 1 87 ? 10.208 -1.214 2.041 1.00 89.44 87 ASP A CA 1
ATOM 698 C C . ASP A 1 87 ? 9.547 -1.883 0.833 1.00 89.44 87 ASP A C 1
ATOM 700 O O . ASP A 1 87 ? 10.081 -1.841 -0.278 1.00 89.44 87 ASP A O 1
ATOM 704 N N . ILE A 1 88 ? 8.339 -2.432 1.012 1.00 89.00 88 ILE A N 1
ATOM 705 C CA . ILE A 1 88 ? 7.558 -3.036 -0.076 1.00 89.00 88 ILE A CA 1
ATOM 706 C C . ILE A 1 88 ? 7.310 -2.012 -1.185 1.00 89.00 88 ILE A C 1
ATOM 708 O O . ILE A 1 88 ? 7.524 -2.306 -2.363 1.00 89.00 88 ILE A O 1
ATOM 712 N N . TYR A 1 89 ? 6.886 -0.801 -0.823 1.00 87.12 89 TYR A N 1
ATOM 713 C CA . TYR A 1 89 ? 6.595 0.246 -1.793 1.00 87.12 89 TYR A CA 1
ATOM 714 C C . TYR A 1 89 ? 7.835 0.627 -2.617 1.00 87.12 89 TYR A C 1
ATOM 716 O O . TYR A 1 89 ? 7.773 0.694 -3.848 1.00 87.12 89 TYR A O 1
ATOM 724 N N . PHE A 1 90 ? 8.985 0.819 -1.966 1.00 87.44 90 PHE A N 1
ATOM 725 C CA . PHE A 1 90 ? 10.235 1.132 -2.657 1.00 87.44 90 PHE A CA 1
ATOM 726 C C . PHE A 1 90 ? 10.739 -0.028 -3.514 1.00 87.44 90 PHE A C 1
ATOM 728 O O . PHE A 1 90 ? 11.244 0.209 -4.613 1.00 87.44 90 PHE A O 1
ATOM 735 N N . HIS A 1 91 ? 10.563 -1.275 -3.074 1.00 89.38 91 HIS A N 1
ATOM 736 C CA . HIS A 1 91 ? 10.879 -2.442 -3.894 1.00 89.38 91 HIS A CA 1
ATOM 737 C C . HIS A 1 91 ? 10.042 -2.492 -5.175 1.00 89.38 91 HIS A C 1
ATOM 739 O O . HIS A 1 91 ? 10.598 -2.708 -6.254 1.00 89.38 91 HIS A O 1
ATOM 745 N N . ILE A 1 92 ? 8.735 -2.235 -5.084 1.00 87.94 92 ILE A N 1
ATOM 746 C CA . ILE A 1 92 ? 7.845 -2.184 -6.252 1.00 87.94 92 ILE A CA 1
ATOM 747 C C . ILE A 1 92 ? 8.274 -1.061 -7.203 1.00 87.94 92 ILE A C 1
ATOM 749 O O . ILE A 1 92 ? 8.449 -1.299 -8.400 1.00 87.94 92 ILE A O 1
ATOM 753 N N . LEU A 1 93 ? 8.511 0.145 -6.678 1.00 86.31 93 LEU A N 1
ATOM 754 C CA . LEU A 1 93 ? 8.970 1.279 -7.484 1.00 86.31 93 LEU A CA 1
ATOM 755 C C . LEU A 1 93 ? 10.294 1.000 -8.192 1.00 86.31 93 LEU A C 1
ATOM 757 O O . LEU A 1 93 ? 10.422 1.271 -9.385 1.00 86.31 93 LEU A O 1
ATOM 761 N N . ASN A 1 94 ? 11.275 0.441 -7.482 1.00 87.00 94 ASN A N 1
ATOM 762 C CA . ASN A 1 94 ? 12.547 0.052 -8.083 1.00 87.00 94 ASN A CA 1
ATOM 763 C C . ASN A 1 94 ? 12.340 -1.008 -9.172 1.00 87.00 94 ASN A C 1
ATOM 765 O O . ASN A 1 94 ? 12.942 -0.918 -10.240 1.00 87.00 94 ASN A O 1
ATOM 769 N N . GLY A 1 95 ? 11.418 -1.951 -8.965 1.00 86.50 95 GLY A N 1
ATOM 770 C CA . GLY A 1 95 ? 10.988 -2.883 -10.003 1.00 86.50 95 GLY A CA 1
ATOM 771 C C . GLY A 1 95 ? 10.498 -2.178 -11.273 1.00 86.50 95 GLY A C 1
ATOM 772 O O . GLY A 1 95 ? 10.874 -2.578 -12.375 1.00 86.50 95 GLY A O 1
ATOM 773 N N . TYR A 1 96 ? 9.721 -1.100 -11.140 1.00 85.88 96 TYR A N 1
ATOM 774 C CA . TYR A 1 96 ? 9.256 -0.304 -12.281 1.00 85.88 96 TYR A CA 1
ATOM 775 C C . TYR A 1 96 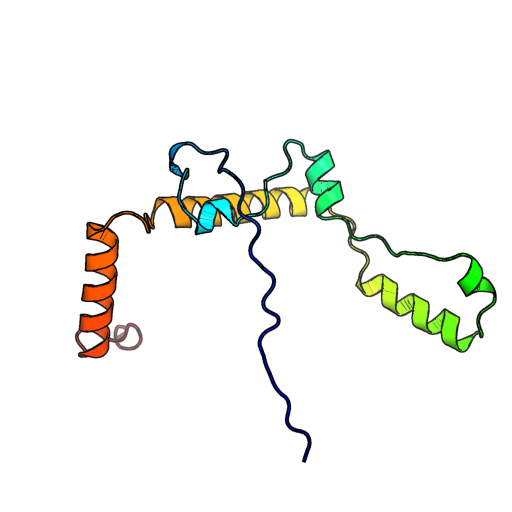? 10.345 0.551 -12.929 1.00 85.88 96 TYR A C 1
ATOM 777 O O . TYR A 1 96 ? 10.318 0.721 -14.146 1.00 85.88 96 TYR A O 1
ATOM 785 N N . ARG A 1 97 ? 11.341 1.020 -12.172 1.00 82.56 97 ARG A N 1
ATOM 786 C CA . ARG A 1 97 ? 12.528 1.688 -12.739 1.00 82.56 97 ARG A CA 1
ATOM 787 C C . ARG A 1 97 ? 13.316 0.761 -13.657 1.00 82.56 97 ARG A C 1
ATOM 789 O O . ARG A 1 97 ? 13.719 1.155 -14.744 1.00 82.56 97 ARG A O 1
ATOM 796 N N . HIS A 1 98 ? 13.494 -0.492 -13.242 1.00 80.31 98 HIS A N 1
ATOM 797 C CA . HIS A 1 98 ? 14.211 -1.504 -14.022 1.00 80.31 98 HIS A CA 1
ATOM 798 C C . HIS A 1 98 ? 13.368 -2.135 -15.141 1.00 80.31 98 HIS A C 1
ATOM 800 O O . HIS A 1 98 ? 13.878 -2.943 -15.917 1.00 80.31 98 HIS A O 1
ATOM 806 N N . ARG A 1 99 ? 12.086 -1.767 -15.245 1.00 72.75 99 ARG A N 1
ATOM 807 C CA . ARG A 1 99 ? 11.175 -2.173 -16.319 1.00 72.75 99 ARG A CA 1
ATOM 808 C C . ARG A 1 99 ? 10.621 -0.929 -17.012 1.00 72.75 99 ARG A C 1
ATOM 810 O O . ARG A 1 99 ? 9.451 -0.598 -16.808 1.00 72.75 99 ARG A O 1
ATOM 817 N N . PRO A 1 100 ? 11.424 -0.228 -17.829 1.00 68.44 100 PRO A N 1
ATOM 818 C CA . PRO A 1 100 ? 10.954 0.936 -18.561 1.00 68.44 100 PRO A CA 1
ATOM 819 C C . PRO A 1 100 ? 9.974 0.482 -19.649 1.00 68.44 100 PRO A C 1
ATOM 821 O O . PRO A 1 100 ? 10.349 0.192 -20.779 1.00 68.44 100 PRO A O 1
ATOM 824 N N . ILE A 1 101 ? 8.687 0.402 -19.309 1.00 68.00 101 ILE A N 1
ATOM 825 C CA . ILE A 1 101 ? 7.620 -0.054 -20.219 1.00 68.00 101 ILE A CA 1
ATOM 826 C C . ILE A 1 101 ? 7.504 0.858 -21.446 1.00 68.00 101 ILE A C 1
ATOM 828 O O . ILE A 1 101 ? 7.029 0.426 -22.492 1.00 68.00 101 ILE A O 1
ATOM 832 N N . GLN A 1 102 ? 7.980 2.095 -21.332 1.00 68.94 102 GLN A N 1
ATOM 833 C CA . GLN A 1 102 ? 8.035 3.063 -22.420 1.00 68.94 102 GLN A CA 1
ATOM 834 C C . GLN A 1 102 ? 9.238 2.878 -23.359 1.00 68.94 102 GLN A C 1
ATOM 836 O O . GLN A 1 102 ? 9.236 3.432 -24.456 1.00 68.94 102 GLN A O 1
ATOM 841 N N . ASP A 1 103 ? 10.262 2.113 -22.969 1.00 77.00 103 ASP A N 1
ATOM 842 C CA . ASP A 1 103 ? 11.412 1.854 -23.830 1.00 77.00 103 ASP A CA 1
ATOM 843 C C . ASP A 1 103 ? 11.052 0.799 -24.887 1.00 77.00 103 ASP A C 1
ATOM 845 O O . ASP A 1 103 ? 10.863 -0.389 -24.606 1.00 77.00 103 ASP A O 1
ATOM 849 N N . ALA A 1 104 ? 10.979 1.236 -26.144 1.00 76.12 104 ALA A N 1
ATOM 850 C CA . ALA A 1 104 ? 10.681 0.373 -27.278 1.00 76.12 104 ALA A CA 1
ATOM 851 C C . ALA A 1 104 ? 11.731 -0.735 -27.480 1.00 76.12 104 ALA A C 1
ATOM 853 O O . ALA A 1 104 ? 11.409 -1.796 -28.023 1.00 76.12 104 ALA A O 1
ATOM 854 N N . ALA A 1 105 ? 12.992 -0.527 -27.086 1.00 79.38 105 ALA A N 1
ATOM 855 C CA . ALA A 1 105 ? 14.004 -1.580 -27.115 1.00 79.38 105 ALA A CA 1
ATOM 856 C C . ALA A 1 105 ? 13.698 -2.655 -26.066 1.00 79.38 105 ALA A C 1
ATOM 858 O O . ALA A 1 105 ? 13.655 -3.838 -26.409 1.00 79.38 105 ALA A O 1
ATOM 859 N N . PHE A 1 106 ? 13.381 -2.247 -24.836 1.00 78.56 106 PHE A N 1
ATOM 860 C CA . PHE A 1 106 ? 12.963 -3.149 -23.765 1.00 78.56 106 PHE A CA 1
ATOM 861 C C . PHE A 1 106 ? 11.695 -3.940 -24.124 1.00 78.56 106 PHE A C 1
ATOM 863 O O . PHE A 1 106 ? 11.671 -5.163 -23.989 1.00 78.56 106 PHE A O 1
ATOM 870 N N . GLN A 1 107 ? 10.670 -3.284 -24.678 1.00 77.81 107 GLN A N 1
ATOM 871 C CA . GLN A 1 107 ? 9.446 -3.955 -25.138 1.00 77.81 107 GLN A CA 1
ATOM 872 C C . GLN A 1 107 ? 9.725 -4.991 -26.230 1.00 77.81 107 GLN A C 1
ATOM 874 O O . GLN A 1 107 ? 9.248 -6.126 -26.165 1.00 77.81 107 GLN A O 1
ATOM 879 N N . ARG A 1 108 ? 10.553 -4.636 -27.221 1.00 82.81 108 ARG A N 1
ATOM 880 C CA . ARG A 1 108 ? 10.980 -5.581 -28.262 1.00 82.81 108 ARG A CA 1
ATOM 881 C C . ARG A 1 108 ? 11.759 -6.753 -27.673 1.00 82.81 108 ARG A C 1
ATOM 883 O O . ARG A 1 108 ? 11.523 -7.883 -28.093 1.00 82.81 108 ARG A O 1
ATOM 890 N N . ALA A 1 109 ? 12.628 -6.509 -26.693 1.00 82.44 109 ALA A N 1
ATOM 891 C CA . ALA A 1 109 ? 13.378 -7.553 -26.004 1.00 82.44 109 ALA A CA 1
ATOM 892 C C . ALA A 1 109 ? 12.460 -8.500 -25.213 1.00 82.44 109 ALA A C 1
ATOM 894 O O . ALA A 1 109 ? 12.629 -9.714 -25.308 1.00 82.44 109 ALA A O 1
ATOM 895 N N . ILE A 1 110 ? 11.442 -7.984 -24.511 1.00 80.38 110 ILE A N 1
ATOM 896 C CA . ILE A 1 110 ? 10.430 -8.808 -23.828 1.00 80.38 110 ILE A CA 1
ATOM 897 C C . ILE A 1 110 ? 9.671 -9.672 -24.832 1.00 80.38 110 ILE A C 1
ATOM 899 O O . ILE A 1 110 ? 9.572 -10.883 -24.646 1.00 80.38 110 ILE A O 1
ATOM 903 N N . VAL A 1 111 ? 9.155 -9.078 -25.911 1.00 82.25 111 VAL A N 1
ATOM 904 C CA . VAL A 1 111 ? 8.393 -9.815 -26.930 1.00 82.25 111 VAL A CA 1
ATOM 905 C C . VAL A 1 111 ? 9.269 -10.867 -27.612 1.00 82.25 111 VAL A C 1
ATOM 907 O O . VAL A 1 111 ? 8.812 -11.985 -27.854 1.00 82.25 111 VAL A O 1
ATOM 910 N N . ALA A 1 112 ? 10.530 -10.543 -27.904 1.00 83.19 112 ALA A N 1
ATOM 911 C CA . ALA A 1 112 ? 11.490 -11.486 -28.464 1.00 83.19 112 ALA A CA 1
ATOM 912 C C . ALA A 1 112 ? 11.784 -12.638 -27.491 1.00 83.19 112 ALA A C 1
ATOM 914 O O . ALA A 1 112 ? 11.738 -13.798 -27.899 1.00 83.19 112 ALA A O 1
ATOM 915 N N . SER A 1 113 ? 12.011 -12.334 -26.211 1.00 80.31 113 SER A N 1
ATOM 916 C CA . SER A 1 113 ? 12.229 -13.323 -25.150 1.00 80.31 113 SER A CA 1
ATOM 917 C C . SER A 1 113 ? 11.020 -14.246 -24.977 1.00 80.31 113 SER A C 1
ATOM 919 O O . SER A 1 113 ? 11.162 -15.466 -25.017 1.00 80.31 113 SER A O 1
ATOM 921 N N . TYR A 1 114 ? 9.811 -13.683 -24.914 1.00 80.00 114 TYR A N 1
ATOM 922 C CA . TYR A 1 114 ? 8.562 -14.441 -24.853 1.00 80.00 114 TYR A CA 1
ATOM 923 C C . TYR A 1 114 ? 8.395 -15.367 -26.065 1.00 80.00 114 TYR A C 1
ATOM 925 O O . TYR A 1 114 ? 8.127 -16.556 -25.911 1.00 80.00 114 TYR A O 1
ATOM 933 N N . ARG A 1 115 ? 8.619 -14.858 -27.284 1.00 82.81 115 ARG A N 1
ATOM 934 C CA . ARG A 1 115 ? 8.568 -15.676 -28.509 1.00 82.81 115 ARG A CA 1
ATOM 935 C C . ARG A 1 115 ? 9.607 -16.794 -28.498 1.00 82.81 115 ARG A C 1
ATOM 937 O O . ARG A 1 115 ? 9.315 -17.879 -28.989 1.00 82.81 115 ARG A O 1
ATOM 944 N N . ASN A 1 116 ? 10.796 -16.539 -27.959 1.00 83.56 116 ASN A N 1
ATOM 945 C CA . ASN A 1 116 ? 11.840 -17.549 -27.816 1.00 83.56 116 ASN A CA 1
ATOM 946 C C . ASN A 1 116 ? 11.430 -18.643 -26.812 1.00 83.56 116 ASN A C 1
ATOM 948 O O . ASN A 1 116 ? 11.533 -19.830 -27.113 1.00 83.56 116 ASN A O 1
ATOM 952 N N . ALA A 1 117 ? 10.860 -18.255 -25.668 1.00 80.38 117 ALA A N 1
ATOM 953 C CA . ALA A 1 117 ? 10.322 -19.180 -24.672 1.00 80.38 117 ALA A CA 1
ATOM 954 C C . ALA A 1 117 ? 9.209 -20.070 -25.242 1.00 80.38 117 ALA A C 1
ATOM 956 O O . ALA A 1 117 ? 9.269 -21.290 -25.111 1.00 80.38 117 ALA A O 1
ATOM 957 N N . MET A 1 118 ? 8.248 -19.483 -25.962 1.00 79.56 118 MET A N 1
ATOM 958 C CA . MET A 1 118 ? 7.146 -20.222 -26.596 1.00 79.56 118 MET A CA 1
ATOM 959 C C . MET A 1 118 ? 7.612 -21.188 -27.694 1.00 79.56 118 MET A C 1
ATOM 961 O O . MET A 1 118 ? 6.912 -22.144 -28.010 1.00 79.56 118 MET A O 1
ATOM 965 N N . ARG A 1 119 ? 8.796 -20.957 -28.272 1.00 87.69 119 ARG A N 1
ATOM 966 C CA . ARG A 1 119 ? 9.439 -21.856 -29.244 1.00 87.69 119 ARG A CA 1
ATOM 967 C C . ARG A 1 119 ? 10.303 -22.937 -28.583 1.00 87.69 119 ARG A C 1
ATOM 969 O O . ARG A 1 119 ? 10.988 -23.668 -29.290 1.00 87.69 119 ARG A O 1
ATOM 976 N N . GLY A 1 120 ? 10.298 -23.034 -27.252 1.00 79.19 120 GLY A N 1
ATOM 977 C CA . GLY A 1 120 ? 11.105 -24.001 -26.504 1.00 79.19 120 GLY A CA 1
ATOM 978 C C . GLY A 1 120 ? 12.584 -23.622 -26.377 1.00 79.19 120 GLY A C 1
ATOM 979 O O . GLY A 1 120 ? 13.394 -24.456 -25.986 1.00 79.19 120 GLY A O 1
ATOM 980 N N . GLY A 1 121 ? 12.957 -22.377 -26.691 1.00 71.31 121 GLY A N 1
ATOM 981 C CA . GLY A 1 121 ? 14.335 -21.892 -26.569 1.00 71.31 121 GLY A CA 1
ATOM 982 C C . GLY A 1 121 ? 14.755 -21.533 -25.141 1.00 71.31 121 GLY A C 1
ATOM 983 O O . GLY A 1 121 ? 15.920 -21.216 -24.908 1.00 71.31 121 GLY A O 1
ATOM 984 N N . VAL A 1 122 ? 13.832 -21.591 -24.177 1.00 68.06 122 VAL A N 1
ATOM 985 C CA . VAL A 1 122 ? 14.141 -21.440 -22.751 1.00 68.06 122 VAL A CA 1
ATOM 986 C C . VAL A 1 122 ? 14.234 -22.829 -22.130 1.00 68.06 122 VAL A C 1
ATOM 988 O O . VAL A 1 122 ? 13.260 -23.579 -22.116 1.00 68.06 122 VAL A O 1
ATOM 991 N N . ARG A 1 123 ? 15.427 -23.179 -21.635 1.00 60.72 123 ARG A N 1
ATOM 992 C CA . ARG A 1 123 ? 15.630 -24.396 -20.845 1.00 60.72 123 ARG A CA 1
ATOM 993 C C . ARG A 1 123 ? 14.898 -24.248 -19.517 1.00 60.72 123 ARG A C 1
ATOM 995 O O . ARG A 1 123 ? 15.048 -23.242 -18.831 1.00 60.72 123 ARG A O 1
ATOM 1002 N N . ASP A 1 124 ? 14.119 -25.265 -19.186 1.00 55.44 124 ASP A N 1
ATOM 1003 C CA . ASP A 1 124 ? 13.420 -25.368 -17.916 1.00 55.44 124 ASP A CA 1
ATOM 1004 C C . ASP A 1 124 ? 14.430 -25.340 -16.758 1.00 55.44 124 ASP A C 1
ATOM 1006 O O . ASP A 1 124 ? 15.329 -26.180 -16.683 1.00 55.44 124 ASP A O 1
ATOM 1010 N N . ILE A 1 125 ? 14.286 -24.361 -15.866 1.00 60.34 125 ILE A N 1
ATOM 1011 C CA . ILE A 1 125 ? 15.144 -24.174 -14.686 1.00 60.34 125 ILE A CA 1
ATOM 1012 C C . ILE A 1 125 ? 15.051 -25.363 -13.720 1.00 60.34 125 ILE A C 1
ATOM 1014 O O . ILE A 1 125 ? 15.978 -25.599 -12.948 1.00 60.34 125 ILE A O 1
ATOM 1018 N N . SER A 1 126 ? 13.977 -26.155 -13.805 1.00 55.56 126 SER A N 1
ATOM 1019 C CA . SER A 1 126 ? 13.813 -27.385 -13.024 1.00 55.56 126 SER A CA 1
ATOM 1020 C C . SER A 1 126 ? 14.696 -28.552 -13.497 1.00 55.56 126 SER A C 1
ATOM 1022 O O . SER A 1 126 ? 14.835 -29.535 -12.777 1.00 55.56 126 SER A O 1
ATOM 1024 N N . ARG A 1 127 ? 15.347 -28.453 -14.669 1.00 49.44 127 ARG A N 1
ATOM 1025 C CA . ARG A 1 127 ? 16.253 -29.489 -15.213 1.00 49.44 127 ARG A CA 1
ATOM 1026 C C . ARG A 1 127 ? 17.744 -29.204 -14.990 1.00 49.44 127 ARG A C 1
ATOM 1028 O O . ARG A 1 127 ? 18.587 -29.881 -15.571 1.00 49.44 127 ARG A O 1
ATOM 1035 N N . THR A 1 128 ? 18.075 -28.210 -14.168 1.00 49.12 128 THR A N 1
ATOM 1036 C CA . THR A 1 128 ? 19.453 -27.731 -13.938 1.00 49.12 128 THR A CA 1
ATOM 1037 C C . THR A 1 128 ? 20.027 -28.101 -12.568 1.00 49.12 128 THR A C 1
ATOM 1039 O O . THR A 1 128 ? 20.899 -27.404 -12.060 1.00 49.12 128 THR A O 1
ATOM 1042 N N . HIS A 1 129 ? 19.586 -29.215 -11.984 1.00 43.00 129 HIS A N 1
ATOM 1043 C CA . HIS A 1 129 ? 20.294 -29.850 -10.873 1.00 43.00 129 HIS A CA 1
ATOM 1044 C C . HIS A 1 129 ? 20.701 -31.276 -11.277 1.00 43.00 129 HIS A C 1
ATOM 1046 O O . HIS A 1 129 ? 19.806 -32.072 -11.569 1.00 43.00 129 HIS A O 1
ATOM 1052 N N . PRO A 1 130 ? 22.012 -31.575 -11.385 1.00 46.50 130 PRO A N 1
ATOM 1053 C CA . PRO A 1 130 ? 22.504 -32.950 -11.397 1.00 46.50 130 PRO A CA 1
ATOM 1054 C C . PRO A 1 130 ? 22.299 -33.630 -10.038 1.00 46.50 130 PRO A C 1
ATOM 1056 O O . PRO A 1 130 ? 22.269 -32.909 -9.012 1.00 46.50 130 PRO A O 1
#

Secondary structure (DSSP, 8-state):
----------PPPPP---SSGGGTT-HHHHTSPPPPSSHHHHHHHH-BPPP--GGGGGS-HHHHHHHGGGGGG-B---HHHHHHHHHHHHHHHHHHHT--TT-HHHHHHHHHHHHHHHTT-SPPGGG---

Radius of gyration: 23.18 Å; chains: 1; bounding box: 54×45×51 Å

pLDDT: mean 78.24, std 12.56, range [39.38, 92.81]